Protein AF-A0A060CQA7-F1 (afdb_monomer)

Organism: NCBI:txid668992

Solvent-accessible surface area (backbone atoms only — not comparable to full-atom values): 5865 Å² total; per-r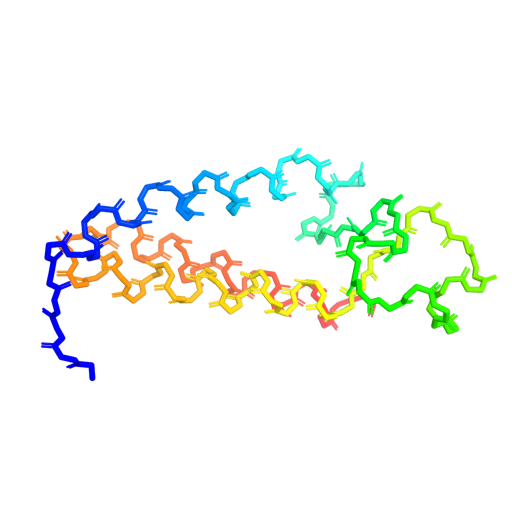esidue (Å²): 127,94,70,63,59,68,61,48,64,68,47,46,62,63,51,51,54,54,54,48,50,44,69,72,73,27,29,89,87,68,78,70,55,40,36,43,80,47,48,80,77,71,75,49,66,89,41,75,83,49,77,86,49,74,66,40,75,42,71,65,60,42,48,52,51,27,52,48,26,43,50,51,14,55,49,26,47,75,74,69,37,54,72,57,15,53,52,26,42,48,52,19,51,52,40,56,51,50,67,72,75,110

Structure (mmCIF, N/CA/C/O backbone):
data_AF-A0A060CQA7-F1
#
_entry.id   AF-A0A060CQA7-F1
#
loop_
_atom_site.group_PDB
_atom_site.id
_atom_site.type_symbol
_atom_site.label_atom_id
_atom_site.label_alt_id
_atom_site.label_comp_id
_atom_site.label_asym_id
_atom_site.label_entity_id
_atom_site.label_seq_id
_atom_site.pdbx_PDB_ins_code
_atom_site.Cartn_x
_atom_site.Cartn_y
_atom_site.Cartn_z
_atom_site.occupancy
_atom_site.B_iso_or_equiv
_atom_site.auth_seq_id
_atom_site.auth_comp_id
_atom_site.auth_asym_id
_atom_site.auth_atom_id
_atom_site.pdbx_PDB_model_num
ATOM 1 N N . MET A 1 1 ? 0.256 1.495 22.043 1.00 55.81 1 MET A N 1
ATOM 2 C CA . MET A 1 1 ? -0.564 2.492 21.334 1.00 55.81 1 MET A CA 1
ATOM 3 C C . MET A 1 1 ? -1.351 3.215 22.400 1.00 55.81 1 MET A C 1
ATOM 5 O O . MET A 1 1 ? -1.873 2.541 23.278 1.00 55.81 1 MET A O 1
ATOM 9 N N . ASP A 1 2 ? -1.339 4.540 22.385 1.00 68.81 2 ASP A N 1
ATOM 10 C CA . ASP A 1 2 ? -2.152 5.387 23.274 1.00 68.81 2 ASP A CA 1
ATOM 11 C C . ASP A 1 2 ? -3.663 5.133 23.122 1.00 68.81 2 ASP A C 1
ATOM 13 O O . ASP A 1 2 ? -4.416 5.428 24.045 1.00 68.81 2 ASP A O 1
ATOM 17 N N . GLY A 1 3 ? -4.085 4.487 22.027 1.00 68.69 3 GLY A N 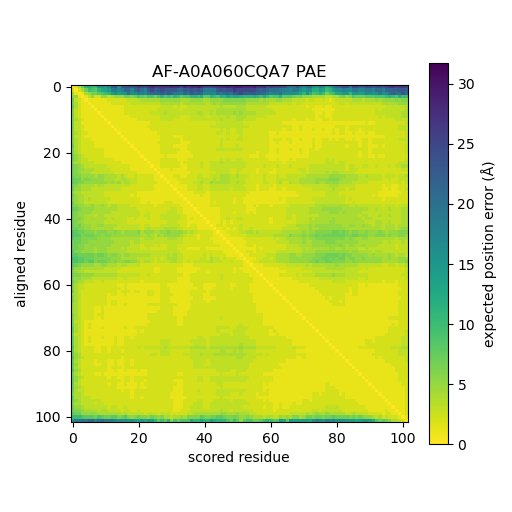1
ATOM 18 C CA . GLY A 1 3 ? -5.446 3.978 21.860 1.00 68.69 3 GLY A CA 1
ATOM 19 C C . GLY A 1 3 ? -6.439 5.075 21.498 1.00 68.69 3 GLY A C 1
ATOM 20 O O . GLY A 1 3 ? -7.619 4.946 21.822 1.00 68.69 3 GLY A O 1
ATOM 21 N N . ASP A 1 4 ? -5.962 6.146 20.856 1.00 92.19 4 ASP A N 1
ATOM 22 C CA . ASP A 1 4 ? -6.789 7.256 20.392 1.00 92.19 4 ASP A CA 1
ATOM 23 C C . ASP A 1 4 ? -7.764 6.789 19.301 1.00 92.19 4 ASP A C 1
ATOM 25 O O . ASP A 1 4 ? -7.455 6.735 18.108 1.00 92.19 4 ASP A O 1
ATOM 29 N N . ARG A 1 5 ? -8.954 6.381 19.745 1.00 94.12 5 ARG A N 1
ATOM 30 C CA . ARG A 1 5 ? -9.997 5.841 18.877 1.00 94.12 5 ARG A CA 1
ATOM 31 C C . ARG A 1 5 ? -10.536 6.895 17.913 1.00 94.12 5 ARG A C 1
ATOM 33 O O . ARG A 1 5 ? -10.856 6.535 16.788 1.00 94.12 5 ARG A O 1
ATOM 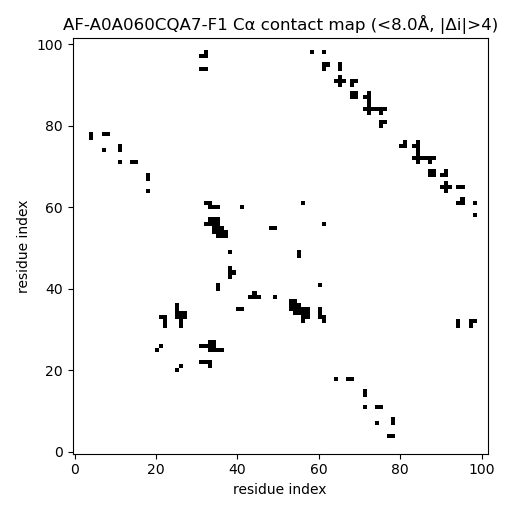40 N N . GLU A 1 6 ? -10.608 8.158 18.327 1.00 95.88 6 GLU A N 1
ATOM 41 C CA . GLU A 1 6 ? -11.122 9.250 17.491 1.00 95.88 6 GLU A CA 1
ATOM 42 C C . GLU A 1 6 ? -10.187 9.497 16.301 1.00 95.88 6 GLU A C 1
ATOM 44 O O . GLU A 1 6 ? -10.637 9.538 15.156 1.00 95.88 6 GLU A O 1
ATOM 49 N N . PHE A 1 7 ? -8.873 9.519 16.546 1.00 96.19 7 PHE A N 1
ATOM 50 C CA . PHE A 1 7 ? -7.877 9.593 15.474 1.00 96.19 7 PHE A CA 1
ATOM 51 C C . PHE A 1 7 ? -7.981 8.414 14.494 1.00 96.19 7 PHE A C 1
ATOM 53 O O . PHE A 1 7 ? -7.886 8.588 13.277 1.00 96.19 7 PHE A O 1
ATOM 60 N N . LEU A 1 8 ? -8.188 7.198 15.006 1.00 96.38 8 LEU A N 1
ATOM 61 C CA . LEU A 1 8 ? -8.347 6.019 14.156 1.00 96.38 8 LEU A CA 1
ATOM 62 C C . LEU A 1 8 ? -9.619 6.081 13.301 1.00 96.38 8 LEU A C 1
ATOM 64 O O . LEU A 1 8 ? -9.567 5.688 12.137 1.00 96.38 8 LEU A O 1
ATOM 68 N N . GLU A 1 9 ? -10.730 6.588 13.839 1.00 96.94 9 GLU A N 1
ATOM 69 C CA . GLU A 1 9 ? -11.962 6.809 13.071 1.00 96.94 9 G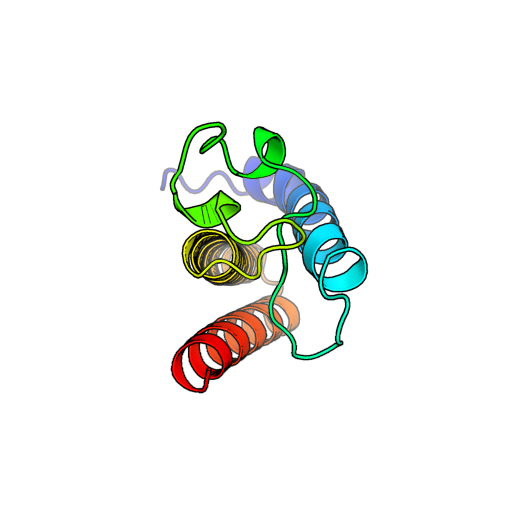LU A CA 1
ATOM 70 C C . GLU A 1 9 ? -11.755 7.832 11.949 1.00 96.94 9 GLU A C 1
ATOM 72 O O . GLU A 1 9 ? -12.203 7.601 10.825 1.00 96.94 9 GLU A O 1
ATOM 77 N N . GLU A 1 10 ? -11.033 8.923 12.221 1.00 97.94 10 GLU A N 1
ATOM 78 C CA . GLU A 1 10 ? -10.705 9.940 11.216 1.00 97.94 10 GLU A CA 1
ATOM 79 C C . GLU A 1 10 ? -9.825 9.371 10.092 1.00 97.94 10 GLU A C 1
ATOM 81 O O . GLU A 1 10 ? -10.053 9.639 8.908 1.00 97.94 10 GLU A O 1
ATOM 86 N N . MET A 1 11 ? -8.826 8.561 10.451 1.00 97.88 11 MET A N 1
ATOM 87 C CA . MET A 1 11 ? -7.801 8.095 9.517 1.00 97.88 11 MET A CA 1
ATOM 88 C C . MET A 1 11 ? -8.164 6.828 8.743 1.00 97.88 11 MET A C 1
ATOM 90 O O . MET A 1 11 ? -7.602 6.609 7.667 1.00 97.88 11 MET A O 1
ATOM 94 N N . TYR A 1 12 ? -9.077 5.995 9.251 1.00 98.12 12 TYR A N 1
ATOM 95 C CA . TYR A 1 12 ? -9.372 4.684 8.667 1.00 98.12 12 TYR A CA 1
ATOM 96 C C . TYR A 1 12 ? -9.782 4.777 7.193 1.00 98.12 12 TYR A C 1
ATOM 98 O O . TYR A 1 12 ? -9.126 4.226 6.309 1.00 98.12 12 TYR A O 1
ATOM 106 N N . GLU A 1 13 ? -10.834 5.538 6.918 1.00 98.38 13 GLU A N 1
ATOM 107 C CA . GLU A 1 13 ? -11.440 5.637 5.594 1.00 98.38 13 GLU A CA 1
ATOM 108 C C . GLU A 1 13 ? -10.508 6.304 4.543 1.00 98.38 13 GLU A C 1
ATOM 110 O O . GLU A 1 13 ? -10.408 5.804 3.417 1.00 98.38 13 GLU A O 1
ATOM 115 N N . PRO A 1 14 ? -9.736 7.366 4.859 1.00 98.69 14 PRO A N 1
ATOM 116 C CA . PRO A 1 14 ? -8.662 7.845 3.985 1.00 98.69 14 PRO A CA 1
ATOM 117 C C . PRO A 1 14 ? -7.627 6.779 3.600 1.00 98.69 14 PRO A C 1
ATOM 119 O O . PRO A 1 14 ? -7.259 6.692 2.425 1.00 98.69 14 PRO A O 1
ATOM 122 N N . ILE A 1 15 ? -7.175 5.957 4.554 1.00 98.56 15 ILE A N 1
ATOM 123 C CA . ILE A 1 15 ? -6.186 4.900 4.290 1.00 98.56 15 ILE A CA 1
ATOM 124 C C . ILE A 1 15 ? -6.811 3.782 3.447 1.00 98.56 15 ILE A C 1
ATOM 126 O O . ILE A 1 15 ? -6.169 3.301 2.515 1.00 98.56 15 ILE A O 1
ATOM 130 N N . VAL A 1 16 ? -8.072 3.417 3.703 1.00 98.75 16 VAL A N 1
ATOM 131 C CA . VAL A 1 16 ? -8.820 2.446 2.885 1.00 98.75 16 VAL A CA 1
ATOM 132 C C . VAL A 1 16 ? -8.869 2.882 1.421 1.00 98.75 16 VAL A C 1
ATOM 134 O O . VAL A 1 16 ? -8.556 2.088 0.533 1.00 98.75 16 VAL A O 1
ATOM 137 N N . ARG A 1 17 ? -9.217 4.144 1.140 1.00 98.69 17 ARG A N 1
ATOM 138 C CA . ARG A 1 17 ? -9.244 4.659 -0.240 1.00 98.69 17 ARG A CA 1
ATOM 139 C C . ARG A 1 17 ? -7.871 4.646 -0.896 1.00 98.69 17 ARG A C 1
ATOM 141 O O . ARG A 1 17 ? -7.767 4.315 -2.074 1.00 98.69 17 ARG A O 1
ATOM 148 N N . TRP A 1 18 ? -6.829 4.995 -0.145 1.00 98.50 18 TRP A N 1
ATOM 149 C CA . TRP A 1 18 ? -5.463 4.964 -0.655 1.00 98.50 18 TRP A CA 1
ATOM 150 C C . TRP A 1 18 ? -5.016 3.539 -1.005 1.00 98.50 18 TRP A C 1
ATOM 152 O O . TRP A 1 18 ? -4.486 3.316 -2.092 1.00 98.50 18 TRP A O 1
ATOM 162 N N . ASN A 1 19 ? -5.298 2.569 -0.133 1.00 98.31 19 ASN A N 1
ATOM 163 C CA . ASN A 1 19 ? -5.001 1.164 -0.387 1.00 98.31 19 ASN A CA 1
ATOM 164 C C . ASN A 1 19 ? -5.755 0.640 -1.619 1.00 98.31 19 ASN A C 1
ATOM 166 O O . ASN A 1 19 ? -5.149 0.053 -2.513 1.00 98.31 19 ASN A O 1
ATOM 170 N N . ARG A 1 20 ? -7.063 0.921 -1.713 1.00 97.88 20 ARG A N 1
ATOM 171 C CA . ARG A 1 20 ? -7.891 0.525 -2.864 1.00 97.88 20 ARG A CA 1
ATOM 172 C C . ARG A 1 20 ? -7.375 1.097 -4.177 1.00 97.88 20 ARG A C 1
ATOM 174 O O . ARG A 1 20 ? -7.316 0.368 -5.157 1.00 97.88 20 ARG A O 1
ATOM 181 N N . TRP A 1 21 ? -6.945 2.358 -4.193 1.00 98.06 21 TRP A N 1
ATOM 182 C CA . TRP A 1 21 ? -6.374 2.956 -5.399 1.00 98.06 21 TRP A CA 1
ATOM 183 C C . TRP A 1 21 ? -5.159 2.172 -5.915 1.00 98.06 21 TRP A C 1
ATOM 185 O O . TRP A 1 21 ? -5.051 1.951 -7.118 1.00 98.06 21 TRP A O 1
ATOM 195 N N . TRP A 1 22 ? -4.277 1.698 -5.027 1.00 98.00 22 TRP A N 1
ATOM 196 C CA . TRP A 1 22 ? -3.164 0.839 -5.439 1.00 98.00 22 TRP A CA 1
ATOM 197 C C . TRP A 1 22 ? -3.664 -0.453 -6.082 1.00 98.00 22 TRP A C 1
ATOM 199 O O . TRP A 1 22 ? -3.313 -0.720 -7.228 1.00 98.00 22 TRP A O 1
ATOM 209 N N . LEU A 1 23 ? -4.533 -1.186 -5.379 1.00 96.31 23 LEU A N 1
ATOM 210 C CA . LEU A 1 23 ? -5.063 -2.477 -5.832 1.00 96.31 23 LEU A CA 1
ATOM 211 C C . LEU A 1 23 ? -5.874 -2.382 -7.135 1.00 96.31 23 LEU A C 1
ATOM 213 O O . LEU A 1 23 ? -5.923 -3.336 -7.898 1.00 96.31 23 LEU A O 1
ATOM 217 N N . GLU A 1 24 ? -6.542 -1.256 -7.384 1.00 96.44 24 GLU A N 1
ATOM 218 C CA . GLU A 1 24 ? -7.410 -1.082 -8.553 1.00 96.44 24 GLU A CA 1
ATOM 219 C C . GLU A 1 24 ? -6.686 -0.490 -9.765 1.00 96.44 24 GLU A C 1
ATOM 221 O O . GLU A 1 24 ? -7.111 -0.721 -10.895 1.00 96.44 24 GLU A O 1
ATOM 226 N N . GLN A 1 25 ? -5.649 0.325 -9.552 1.00 96.88 25 GLN A N 1
ATOM 227 C CA . GLN A 1 25 ? -5.026 1.107 -10.629 1.00 96.88 25 GLN A CA 1
ATOM 228 C C . GLN A 1 25 ? -3.616 0.639 -10.998 1.00 96.88 25 GLN A C 1
ATOM 230 O O . GLN A 1 25 ? -3.098 1.067 -12.030 1.00 96.88 25 GLN A O 1
ATOM 235 N N . ASN A 1 26 ? -2.982 -0.198 -10.171 1.00 97.50 26 ASN A N 1
ATOM 236 C CA . ASN A 1 26 ? -1.568 -0.550 -10.325 1.00 97.50 26 ASN A CA 1
ATOM 237 C C . ASN A 1 26 ? -1.314 -2.062 -10.417 1.00 97.50 26 ASN A C 1
ATOM 239 O O . ASN A 1 26 ? -0.164 -2.464 -10.375 1.00 97.50 26 ASN A O 1
ATOM 243 N N . ASP A 1 27 ? -2.350 -2.883 -10.58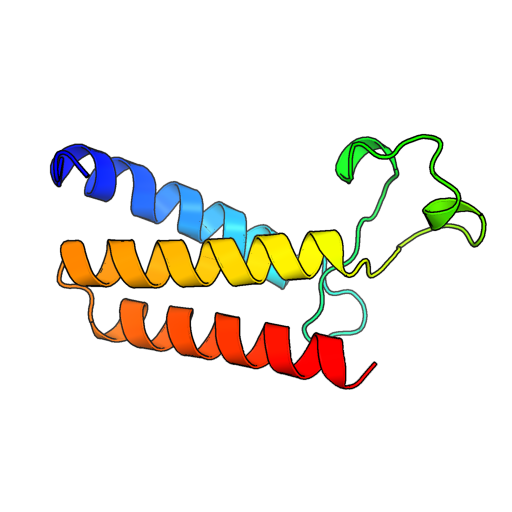3 1.00 96.88 27 ASP A N 1
ATOM 244 C CA . ASP A 1 27 ? -2.252 -4.312 -10.915 1.00 96.88 27 ASP A CA 1
ATOM 245 C C . ASP A 1 27 ? -2.662 -4.489 -12.390 1.00 96.88 27 ASP A C 1
ATOM 247 O O . ASP A 1 27 ? -3.846 -4.615 -12.715 1.00 96.88 27 ASP A O 1
ATOM 251 N N . ARG A 1 28 ? -1.706 -4.339 -13.321 1.00 94.12 28 ARG A N 1
ATOM 252 C CA . ARG A 1 28 ? -2.014 -4.243 -14.763 1.00 94.12 28 ARG A CA 1
ATOM 253 C C . ARG A 1 28 ? -2.344 -5.581 -15.404 1.00 94.12 28 ARG A C 1
ATOM 255 O O . ARG A 1 28 ? -3.116 -5.606 -16.365 1.00 94.12 28 ARG A O 1
ATOM 262 N N . ASP A 1 29 ? -1.733 -6.659 -14.932 1.00 94.00 29 ASP A N 1
ATOM 263 C CA . ASP A 1 29 ? -1.963 -8.008 -15.441 1.00 94.00 29 ASP A CA 1
ATOM 264 C C . ASP A 1 29 ? -3.065 -8.755 -14.663 1.00 94.00 29 ASP A C 1
ATOM 266 O O . ASP A 1 29 ? -3.536 -9.802 -15.118 1.00 94.00 29 ASP A O 1
ATOM 270 N N . GLY A 1 30 ? -3.554 -8.179 -13.559 1.00 95.25 30 GLY A N 1
ATOM 271 C CA . GLY A 1 30 ? -4.633 -8.726 -12.743 1.00 95.25 30 GLY A CA 1
ATOM 272 C C . GLY A 1 30 ? -4.182 -9.910 -11.891 1.00 95.25 30 GLY A C 1
ATOM 273 O O . GLY A 1 30 ? -5.019 -10.724 -11.476 1.00 95.25 30 GLY A O 1
ATOM 274 N N . ASN A 1 31 ? -2.873 -10.058 -11.676 1.00 95.12 31 ASN A N 1
ATOM 275 C CA . ASN A 1 31 ? -2.300 -11.172 -10.941 1.00 95.12 31 ASN A CA 1
ATOM 276 C C . ASN A 1 31 ? -2.363 -10.969 -9.419 1.00 95.12 31 ASN A C 1
ATOM 278 O O . ASN A 1 31 ? -1.994 -11.882 -8.679 1.00 95.12 31 ASN A O 1
ATOM 282 N N . GLY A 1 32 ? -2.890 -9.835 -8.939 1.00 95.94 32 GLY A N 1
ATOM 283 C CA . GLY A 1 32 ? -3.045 -9.471 -7.529 1.00 95.94 32 GLY A CA 1
ATOM 284 C C . GLY A 1 32 ? -1.798 -8.913 -6.856 1.00 95.94 32 GLY A C 1
ATOM 285 O O . GLY A 1 32 ? -1.788 -8.822 -5.624 1.00 95.94 32 GLY A O 1
ATOM 286 N N . LEU A 1 33 ? -0.777 -8.560 -7.630 1.00 98.00 33 LEU A N 1
ATOM 287 C CA . LEU A 1 33 ? 0.412 -7.850 -7.194 1.00 98.00 33 LEU A CA 1
ATOM 288 C C . LEU A 1 33 ? 0.478 -6.505 -7.919 1.00 98.00 33 LEU A C 1
ATOM 290 O O . LEU A 1 33 ? 0.194 -6.371 -9.104 1.00 98.00 33 LEU A O 1
ATOM 294 N N . CYS A 1 34 ? 0.807 -5.468 -7.161 1.00 98.25 34 CYS A N 1
ATOM 295 C CA . CYS A 1 34 ? 0.901 -4.120 -7.686 1.00 98.25 34 CYS A CA 1
ATOM 296 C C . CYS A 1 34 ? 2.283 -3.860 -8.282 1.00 98.25 34 CYS A C 1
ATOM 298 O O . CYS A 1 34 ? 3.305 -4.377 -7.822 1.00 98.25 34 CYS A O 1
ATOM 300 N N . GLU A 1 35 ? 2.311 -2.939 -9.233 1.00 97.81 35 GLU A N 1
ATOM 301 C CA . GLU A 1 35 ? 3.494 -2.502 -9.943 1.00 97.81 35 GLU A CA 1
ATOM 302 C C . GLU A 1 35 ? 3.767 -1.019 -9.687 1.00 97.81 35 GLU A C 1
ATOM 304 O O . GLU A 1 35 ? 2.861 -0.180 -9.637 1.00 97.81 35 GLU A O 1
ATOM 309 N N . TYR A 1 36 ? 5.042 -0.648 -9.635 1.00 97.69 36 TYR A N 1
ATOM 310 C CA . TYR A 1 36 ? 5.413 0.743 -9.818 1.00 97.69 36 TYR A CA 1
ATOM 311 C C . TYR A 1 36 ? 5.402 1.110 -11.304 1.00 97.69 36 TYR A C 1
ATOM 313 O O . TYR A 1 36 ? 6.091 0.508 -12.130 1.00 97.69 36 TYR A O 1
ATOM 321 N N . GLY A 1 37 ? 4.667 2.172 -11.639 1.00 95.69 37 GLY A N 1
ATOM 322 C CA . GLY A 1 37 ? 4.631 2.730 -12.992 1.00 95.69 37 GLY A CA 1
ATOM 323 C C . GLY A 1 37 ? 5.768 3.703 -13.323 1.00 95.69 37 GLY A C 1
ATOM 324 O O . GLY A 1 37 ? 5.898 4.084 -14.485 1.00 95.69 37 GLY A O 1
ATOM 325 N N . HIS A 1 38 ? 6.546 4.143 -12.326 1.00 95.62 38 HIS A N 1
ATOM 326 C CA . HIS A 1 38 ? 7.633 5.113 -12.490 1.00 95.62 38 HIS A CA 1
ATOM 327 C C . HIS A 1 38 ? 8.666 5.025 -11.342 1.00 95.62 38 HIS A C 1
ATOM 329 O O . HIS A 1 38 ? 8.237 4.873 -10.195 1.00 95.62 38 HIS A O 1
ATOM 335 N N . PRO A 1 39 ? 9.983 5.218 -11.596 1.00 95.31 39 PRO A N 1
ATOM 336 C CA . PRO A 1 39 ? 11.037 5.222 -10.575 1.00 95.31 39 PRO A CA 1
ATOM 337 C C . PRO A 1 39 ? 10.741 6.084 -9.353 1.00 95.31 39 PRO A C 1
ATOM 339 O O . PRO A 1 39 ? 10.795 5.614 -8.224 1.00 95.31 39 PRO A O 1
ATOM 342 N N . PHE A 1 40 ? 10.279 7.310 -9.589 1.00 95.75 40 PHE A N 1
ATOM 343 C CA . PHE A 1 40 ? 9.969 8.270 -8.521 1.00 95.75 40 PHE A CA 1
ATOM 344 C C . PHE A 1 40 ? 8.885 7.802 -7.542 1.00 95.75 40 PHE A C 1
ATOM 346 O O . PHE A 1 40 ? 8.777 8.342 -6.444 1.00 95.75 40 PHE A O 1
ATOM 353 N N . SER A 1 41 ? 8.058 6.825 -7.924 1.00 94.38 41 SER A N 1
ATOM 354 C CA . SER A 1 41 ? 7.032 6.272 -7.039 1.00 94.38 41 SER A CA 1
ATOM 355 C C . SER A 1 41 ? 7.586 5.246 -6.052 1.00 94.38 41 SER A C 1
ATOM 357 O O . SER A 1 41 ? 6.955 5.034 -5.019 1.00 94.38 41 SER A O 1
ATOM 359 N N . SER A 1 42 ? 8.742 4.635 -6.334 1.00 95.25 42 SER A N 1
ATOM 360 C CA . SER A 1 42 ? 9.390 3.699 -5.408 1.00 95.25 42 SER A CA 1
ATOM 361 C C . SER A 1 42 ? 10.314 4.386 -4.407 1.00 95.25 42 SER A C 1
ATOM 363 O O . SER A 1 42 ? 10.620 3.820 -3.362 1.00 95.25 42 SER A O 1
ATOM 365 N N . GLY A 1 43 ? 10.785 5.599 -4.721 1.00 95.75 43 GLY A N 1
ATOM 366 C CA . GLY A 1 43 ? 11.861 6.253 -3.973 1.00 95.75 43 GLY A CA 1
ATOM 367 C C . GLY A 1 43 ? 13.238 5.614 -4.204 1.00 95.75 43 GLY A C 1
ATOM 368 O O . GLY A 1 43 ? 14.174 5.887 -3.454 1.00 95.75 43 GLY A O 1
ATOM 369 N N . LEU A 1 44 ? 13.362 4.763 -5.228 1.00 95.00 44 LEU A N 1
ATOM 370 C CA . LEU A 1 44 ? 14.572 4.036 -5.615 1.00 95.00 44 LEU A CA 1
ATOM 371 C C . LEU A 1 44 ? 15.000 4.428 -7.039 1.00 95.00 44 LEU A C 1
ATOM 373 O O . LEU A 1 44 ? 15.226 3.559 -7.879 1.00 95.00 44 LEU A O 1
ATOM 377 N N . ASP A 1 45 ? 15.064 5.729 -7.317 1.00 94.19 45 ASP A N 1
ATOM 37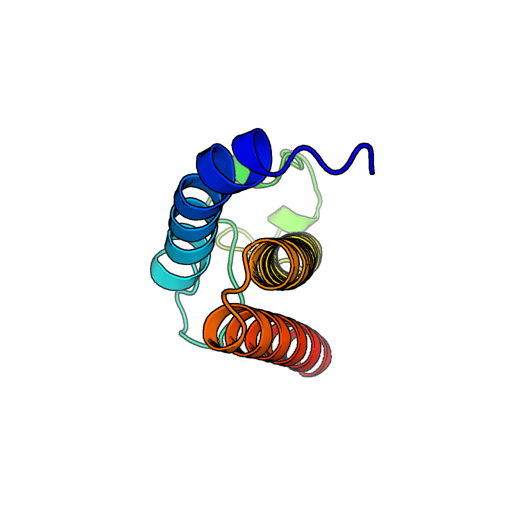8 C CA . ASP A 1 45 ? 15.120 6.296 -8.675 1.00 94.19 45 ASP A CA 1
ATOM 379 C C . ASP A 1 45 ? 16.278 5.767 -9.541 1.00 94.19 45 ASP A C 1
ATOM 381 O O . ASP A 1 45 ? 16.076 5.479 -10.718 1.00 94.19 45 ASP A O 1
ATOM 385 N N . ASP A 1 46 ? 17.459 5.572 -8.943 1.00 95.00 46 ASP A N 1
ATOM 386 C CA . ASP A 1 46 ? 18.678 5.083 -9.612 1.00 95.00 46 ASP A CA 1
ATOM 387 C C . ASP A 1 46 ? 18.986 3.602 -9.290 1.00 95.00 46 ASP A C 1
ATOM 389 O O . ASP A 1 46 ? 20.128 3.144 -9.385 1.00 95.00 46 ASP A O 1
ATOM 393 N N . SER A 1 47 ? 17.990 2.837 -8.835 1.00 96.94 47 SER A N 1
ATOM 394 C CA . SER A 1 47 ? 18.170 1.423 -8.488 1.00 96.94 47 SER A CA 1
ATOM 395 C C . SER A 1 47 ? 18.288 0.527 -9.730 1.00 96.94 47 SER A C 1
ATOM 397 O O . SER A 1 47 ? 17.500 0.695 -10.663 1.00 96.94 47 SER A O 1
ATOM 399 N N . PRO A 1 48 ? 19.145 -0.519 -9.707 1.00 96.56 48 PRO A N 1
ATOM 400 C CA . PRO A 1 48 ? 19.182 -1.559 -10.744 1.00 96.56 48 PRO A CA 1
ATOM 401 C C . PRO A 1 48 ? 17.846 -2.283 -10.964 1.00 96.56 48 PRO A C 1
ATOM 403 O O . PRO A 1 48 ? 17.667 -2.964 -11.970 1.00 96.56 48 PRO A O 1
ATOM 406 N N . LEU A 1 49 ? 16.890 -2.129 -10.039 1.00 95.19 49 LEU A N 1
ATOM 407 C CA . LEU A 1 49 ? 15.503 -2.567 -10.210 1.00 95.19 49 LEU A CA 1
ATOM 408 C C . LEU A 1 49 ? 14.908 -2.107 -11.557 1.00 95.19 49 LEU A C 1
ATOM 410 O O . LEU A 1 49 ? 14.102 -2.819 -12.147 1.00 95.19 49 LEU A O 1
ATOM 414 N N . TRP A 1 50 ? 15.336 -0.944 -12.053 1.00 96.50 50 TRP A N 1
ATOM 415 C CA . TRP A 1 50 ? 14.830 -0.315 -13.274 1.00 96.50 50 TRP A CA 1
ATOM 416 C C . TRP A 1 50 ? 15.609 -0.667 -14.543 1.00 96.50 50 TRP A C 1
ATOM 418 O O . TRP A 1 50 ? 15.216 -0.234 -15.627 1.00 96.50 50 TRP A O 1
ATOM 428 N N . ASP A 1 51 ? 16.681 -1.460 -14.449 1.00 96.56 51 ASP A N 1
ATOM 429 C CA . ASP A 1 51 ? 17.552 -1.777 -15.592 1.00 96.56 51 ASP A CA 1
ATOM 430 C C . ASP A 1 51 ? 16.800 -2.492 -16.730 1.00 96.56 51 ASP A C 1
ATOM 432 O O . ASP A 1 51 ? 17.228 -2.449 -17.885 1.00 96.56 51 ASP A O 1
ATOM 436 N N . GLN A 1 52 ? 15.674 -3.144 -16.415 1.00 95.25 52 GLN A N 1
ATOM 437 C CA . GLN A 1 52 ? 14.810 -3.841 -17.377 1.00 95.25 52 GLN A CA 1
ATOM 438 C C . GLN A 1 52 ? 13.575 -3.028 -17.812 1.00 95.25 52 GLN A C 1
ATOM 440 O O . GLN A 1 52 ? 12.763 -3.519 -18.594 1.00 95.25 52 GLN A O 1
ATOM 445 N N . GLY A 1 53 ? 13.446 -1.773 -17.370 1.00 94.56 53 GLY A N 1
ATOM 446 C CA . GLY A 1 53 ? 12.355 -0.873 -17.747 1.00 94.56 53 GLY A CA 1
ATOM 447 C C . GLY A 1 53 ? 11.196 -0.823 -16.748 1.00 94.56 53 GLY A C 1
ATOM 448 O O . GLY A 1 53 ? 11.354 -1.123 -15.571 1.00 94.56 53 GLY A O 1
ATOM 449 N N . MET A 1 54 ? 10.036 -0.362 -17.226 1.00 94.25 54 MET A N 1
ATOM 450 C CA . MET A 1 54 ? 8.802 -0.158 -16.455 1.00 94.25 54 MET A CA 1
ATOM 451 C C . MET A 1 54 ? 7.611 -0.819 -17.171 1.00 94.25 54 MET A C 1
ATOM 453 O O . MET A 1 54 ? 7.615 -0.859 -18.407 1.00 94.25 54 MET A O 1
ATOM 457 N N . PRO A 1 55 ? 6.539 -1.209 -16.456 1.00 96.31 55 PRO A N 1
ATOM 458 C CA . PRO A 1 55 ? 6.370 -1.151 -14.998 1.00 96.31 55 PRO A CA 1
ATOM 459 C C . PRO A 1 55 ? 7.197 -2.235 -14.283 1.00 96.31 55 PRO A C 1
ATOM 461 O O . PRO A 1 55 ? 7.719 -3.133 -14.939 1.00 96.31 55 PRO A O 1
ATOM 464 N N . VAL A 1 56 ? 7.335 -2.137 -12.957 1.00 96.75 56 VAL A N 1
ATOM 465 C CA . VAL A 1 56 ? 8.008 -3.168 -12.149 1.00 96.75 56 VAL A CA 1
ATOM 466 C C . VAL A 1 56 ? 7.105 -3.623 -11.011 1.00 96.75 56 VAL A C 1
ATOM 468 O O . VAL A 1 56 ? 6.789 -2.839 -10.116 1.00 96.75 56 VAL A O 1
ATOM 471 N N . GLU A 1 57 ? 6.736 -4.900 -11.029 1.00 96.88 57 GLU A N 1
ATOM 472 C CA . GLU A 1 57 ? 6.174 -5.607 -9.881 1.00 96.88 57 GLU A CA 1
ATOM 473 C C . GLU A 1 57 ? 7.302 -5.900 -8.891 1.00 96.88 57 GLU A C 1
ATOM 475 O O . GLU A 1 57 ? 8.112 -6.809 -9.080 1.00 96.88 57 GLU A O 1
ATOM 480 N N . SER A 1 58 ? 7.423 -5.060 -7.867 1.00 95.62 58 SER A N 1
ATOM 481 C CA . SER A 1 58 ? 8.530 -5.149 -6.925 1.00 95.62 58 SER A CA 1
ATOM 482 C C . SER A 1 58 ? 8.082 -5.768 -5.593 1.00 95.62 58 SER A C 1
ATOM 484 O O . SER A 1 58 ? 6.959 -5.525 -5.126 1.00 95.62 58 SER A O 1
ATOM 486 N N . PRO A 1 59 ? 8.940 -6.580 -4.944 1.00 95.50 59 PRO A N 1
ATOM 487 C CA . PRO A 1 59 ? 8.585 -7.232 -3.686 1.00 95.50 59 PRO A CA 1
ATOM 488 C C . PRO A 1 59 ? 8.387 -6.230 -2.541 1.00 95.50 59 PRO A C 1
ATOM 490 O O . PRO A 1 59 ? 7.576 -6.468 -1.649 1.00 95.50 59 PRO A O 1
ATOM 493 N N . ASP A 1 60 ? 9.089 -5.095 -2.553 1.00 96.75 60 ASP A N 1
ATOM 494 C CA . ASP A 1 60 ? 8.960 -4.041 -1.544 1.00 96.75 60 ASP A CA 1
ATOM 495 C C . ASP A 1 60 ? 7.580 -3.367 -1.579 1.00 96.75 60 ASP A C 1
ATOM 497 O O . ASP A 1 60 ? 6.943 -3.270 -0.529 1.00 96.75 60 ASP A O 1
ATOM 501 N N . LEU A 1 61 ? 7.063 -2.999 -2.760 1.00 97.94 61 LEU A N 1
ATOM 502 C CA . LEU A 1 61 ? 5.723 -2.413 -2.905 1.00 97.94 61 LEU A CA 1
ATOM 503 C C . LEU A 1 61 ? 4.645 -3.326 -2.318 1.00 97.94 61 LEU A C 1
ATOM 505 O O . LEU A 1 61 ? 3.840 -2.910 -1.482 1.00 97.94 61 LEU A O 1
ATOM 509 N N . ASN A 1 62 ? 4.654 -4.588 -2.737 1.00 98.31 62 ASN A N 1
ATOM 510 C CA . ASN A 1 62 ? 3.661 -5.568 -2.317 1.00 98.31 62 ASN A CA 1
ATOM 511 C C . ASN A 1 62 ? 3.804 -5.928 -0.832 1.00 98.31 62 ASN A C 1
ATOM 513 O O . ASN A 1 62 ? 2.804 -6.082 -0.133 1.00 98.31 62 ASN A O 1
ATOM 517 N N . THR A 1 63 ? 5.027 -5.929 -0.295 1.00 98.25 63 THR A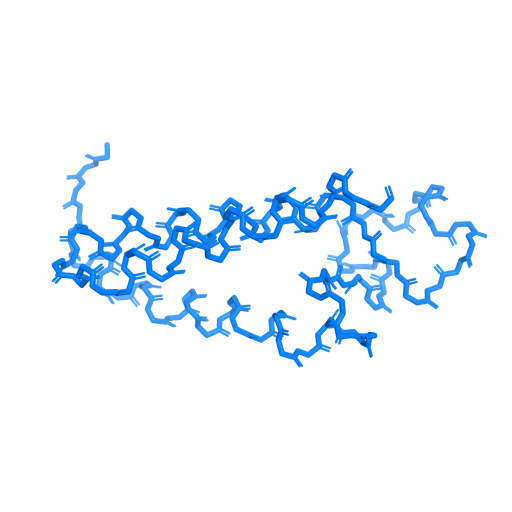 N 1
ATOM 518 C CA . THR A 1 63 ? 5.248 -6.052 1.153 1.00 98.25 63 THR A CA 1
ATOM 519 C C . THR A 1 63 ? 4.634 -4.871 1.913 1.00 98.25 63 THR A C 1
ATOM 521 O O . THR A 1 63 ? 3.944 -5.079 2.913 1.00 98.25 63 THR A O 1
ATOM 524 N N . TYR A 1 64 ? 4.812 -3.631 1.443 1.00 98.31 64 TYR A N 1
ATOM 525 C CA . TYR A 1 64 ? 4.207 -2.460 2.087 1.00 98.31 64 TYR A CA 1
ATOM 526 C C . TYR A 1 64 ? 2.677 -2.482 2.040 1.00 98.31 64 TYR A C 1
ATOM 528 O O . TYR A 1 64 ? 2.031 -2.145 3.036 1.00 98.31 64 TYR A O 1
ATOM 536 N N . LEU A 1 65 ? 2.085 -2.911 0.925 1.00 98.56 65 LEU A N 1
ATOM 537 C CA . LEU A 1 65 ? 0.634 -3.046 0.796 1.00 98.56 65 LEU A CA 1
ATOM 538 C C . LEU A 1 65 ? 0.081 -4.158 1.695 1.00 98.56 65 LEU A C 1
ATOM 540 O O . LEU A 1 65 ? -0.922 -3.935 2.378 1.00 98.56 65 LEU A O 1
ATOM 544 N N . ALA A 1 66 ? 0.757 -5.307 1.783 1.00 98.62 66 ALA A N 1
ATOM 545 C CA . ALA A 1 66 ? 0.398 -6.378 2.711 1.00 98.62 66 ALA A CA 1
ATOM 546 C C . ALA A 1 66 ? 0.435 -5.894 4.171 1.00 98.62 66 ALA A C 1
ATOM 548 O O . ALA A 1 66 ? -0.534 -6.091 4.913 1.00 98.62 66 ALA A O 1
ATOM 549 N N . MET A 1 67 ? 1.495 -5.180 4.568 1.00 98.69 67 MET A N 1
ATOM 550 C CA . MET A 1 67 ? 1.618 -4.583 5.904 1.00 98.69 67 MET A CA 1
ATOM 551 C C . MET A 1 67 ? 0.541 -3.527 6.181 1.00 98.69 67 MET A C 1
ATOM 553 O O . MET A 1 67 ? 0.001 -3.467 7.288 1.00 98.69 67 MET A O 1
ATOM 557 N N . GLN A 1 68 ? 0.203 -2.693 5.195 1.00 98.69 68 GLN A N 1
ATOM 558 C CA . GLN A 1 68 ? -0.863 -1.702 5.332 1.00 98.69 68 GLN A CA 1
ATOM 559 C C . GLN A 1 68 ? -2.226 -2.375 5.525 1.00 98.69 68 GLN A C 1
ATOM 561 O O . GLN A 1 68 ? -3.004 -1.925 6.364 1.00 98.69 68 GLN A O 1
ATOM 566 N N . MET A 1 69 ? -2.504 -3.470 4.813 1.00 98.81 69 MET A N 1
ATOM 567 C CA . MET A 1 69 ? -3.732 -4.245 5.006 1.00 98.81 69 MET A CA 1
ATOM 568 C C . MET A 1 69 ? -3.777 -4.908 6.390 1.00 98.81 69 MET A C 1
ATOM 570 O O . MET A 1 69 ? -4.819 -4.872 7.039 1.00 98.81 69 MET A O 1
ATOM 574 N N . GLU A 1 70 ? -2.660 -5.413 6.926 1.00 98.75 70 GLU A N 1
ATOM 575 C CA . GLU A 1 70 ? -2.635 -5.863 8.329 1.00 98.75 70 GLU A CA 1
ATOM 576 C C . GLU A 1 70 ? -2.920 -4.724 9.316 1.00 98.75 70 GLU A C 1
ATOM 578 O O . GLU A 1 70 ? -3.590 -4.925 10.332 1.00 98.75 70 GLU A O 1
ATOM 583 N N . ALA A 1 71 ? -2.388 -3.527 9.055 1.00 98.31 71 ALA A N 1
ATOM 584 C CA . ALA A 1 71 ? -2.647 -2.358 9.886 1.00 98.31 71 ALA A CA 1
ATOM 585 C C . ALA A 1 71 ? -4.125 -1.948 9.816 1.00 98.31 71 ALA A C 1
ATOM 587 O O . ALA A 1 71 ? -4.738 -1.729 10.858 1.00 98.31 71 ALA A O 1
ATOM 588 N N . LEU A 1 72 ? -4.723 -1.929 8.620 1.00 98.62 72 LEU A N 1
ATOM 589 C CA . LEU A 1 72 ? -6.156 -1.704 8.425 1.00 98.62 72 LEU A CA 1
ATOM 590 C C . LEU A 1 72 ? -7.003 -2.746 9.161 1.00 98.62 72 LEU A C 1
ATOM 592 O O . LEU A 1 72 ? -7.983 -2.367 9.794 1.00 98.62 72 LEU A O 1
ATOM 596 N N . ALA A 1 73 ? -6.606 -4.022 9.158 1.00 98.69 73 ALA A N 1
ATOM 597 C CA . ALA A 1 73 ? -7.295 -5.064 9.917 1.00 98.69 73 ALA A CA 1
ATOM 598 C C . ALA A 1 73 ? -7.279 -4.779 11.429 1.00 98.69 73 ALA A C 1
ATOM 600 O O . ALA A 1 73 ? -8.309 -4.849 12.099 1.00 98.69 73 ALA A O 1
ATOM 601 N N . LYS A 1 74 ? -6.114 -4.393 11.965 1.00 97.69 74 LYS A N 1
ATOM 602 C CA . LYS A 1 74 ? -5.949 -4.029 13.382 1.00 97.69 74 LYS A CA 1
ATOM 603 C C . LYS A 1 74 ? -6.775 -2.793 13.752 1.00 97.69 74 LYS A C 1
ATOM 605 O O . LYS A 1 74 ? -7.396 -2.779 14.811 1.00 97.69 74 LYS A O 1
ATOM 610 N N . ILE A 1 75 ? -6.802 -1.774 12.891 1.00 97.56 75 ILE A N 1
ATOM 611 C CA . ILE A 1 75 ? -7.612 -0.566 13.102 1.00 97.56 75 ILE A CA 1
ATOM 612 C C . ILE A 1 75 ? -9.102 -0.918 13.062 1.00 97.56 75 ILE A C 1
ATOM 614 O O . ILE A 1 75 ? -9.822 -0.574 13.992 1.00 97.56 75 ILE A O 1
ATOM 618 N N . ALA A 1 76 ? -9.551 -1.656 12.044 1.00 98.19 76 ALA A N 1
ATOM 619 C CA . ALA A 1 76 ? -10.938 -2.095 11.904 1.00 98.19 76 ALA A CA 1
ATOM 620 C C . ALA A 1 76 ? -11.424 -2.848 13.152 1.00 98.19 76 ALA A C 1
ATOM 622 O O . ALA A 1 76 ? -12.498 -2.547 13.670 1.00 98.19 76 ALA A O 1
ATOM 623 N N . HIS A 1 77 ? -10.592 -3.736 13.703 1.00 97.25 77 HIS A N 1
ATOM 624 C CA . HIS A 1 77 ? -10.884 -4.431 14.956 1.00 97.25 77 HIS A CA 1
ATOM 625 C C . HIS A 1 77 ? -11.070 -3.460 16.139 1.00 97.25 77 HIS A C 1
ATOM 627 O O . HIS A 1 77 ? -12.061 -3.542 16.859 1.00 97.25 77 HIS A O 1
ATOM 633 N N . VAL A 1 78 ? -10.176 -2.475 16.309 1.00 96.44 78 VAL A N 1
ATOM 634 C CA . VAL A 1 78 ? -10.309 -1.432 17.354 1.00 96.44 78 VAL A CA 1
ATOM 635 C C . VAL A 1 78 ? -11.582 -0.591 17.172 1.00 96.44 78 VAL A C 1
ATOM 637 O O . VAL A 1 78 ? -12.189 -0.144 18.150 1.00 96.44 78 VAL A O 1
ATOM 640 N N . LEU A 1 79 ? -12.011 -0.381 15.928 1.00 96.62 79 LEU A N 1
ATOM 641 C CA . LEU A 1 79 ? -13.229 0.358 15.606 1.00 96.62 79 LEU A CA 1
ATOM 642 C C . LEU A 1 79 ? -14.512 -0.477 15.742 1.00 96.62 79 LEU A C 1
ATOM 644 O O . LEU A 1 79 ? -15.591 0.114 15.783 1.00 96.62 79 LEU A O 1
ATOM 648 N N . GLY A 1 80 ? -14.416 -1.802 15.894 1.00 97.31 80 GLY A N 1
ATOM 649 C CA . GLY A 1 80 ? -15.559 -2.722 15.961 1.00 97.31 80 GLY A CA 1
ATOM 650 C C . GLY A 1 80 ? -16.101 -3.149 14.589 1.00 97.31 80 GLY A C 1
ATOM 651 O O . GLY A 1 80 ? -17.237 -3.609 14.494 1.00 97.31 80 GLY A O 1
ATOM 652 N N . LEU A 1 81 ? -15.307 -2.984 13.529 1.00 98.19 81 LEU A N 1
ATOM 653 C CA . LEU A 1 81 ? -15.623 -3.331 12.140 1.00 98.19 81 LEU A CA 1
ATOM 654 C C . LEU A 1 81 ? -15.082 -4.732 11.803 1.00 98.19 81 LEU A C 1
ATOM 656 O O . LEU A 1 81 ? -14.172 -4.880 10.990 1.00 98.19 81 LEU A O 1
ATOM 660 N N . GLU A 1 82 ? -15.603 -5.767 12.463 1.00 98.50 82 GLU A N 1
ATOM 661 C CA . GLU A 1 82 ? -15.006 -7.116 12.416 1.00 98.50 82 GLU A CA 1
ATOM 662 C C . GLU A 1 82 ? -15.008 -7.749 11.014 1.00 98.50 82 GLU A C 1
ATOM 664 O O . GLU A 1 82 ? -14.021 -8.375 10.626 1.00 98.50 82 GLU A O 1
ATOM 669 N N . ASP A 1 83 ? -16.058 -7.527 10.216 1.00 98.69 83 ASP A N 1
ATOM 670 C CA . ASP A 1 83 ? -16.118 -8.026 8.833 1.00 98.69 83 ASP A CA 1
ATOM 671 C C . ASP A 1 83 ? -15.004 -7.412 7.965 1.00 98.69 83 ASP A C 1
ATOM 673 O O . ASP A 1 83 ? -14.377 -8.094 7.150 1.00 98.69 83 ASP A O 1
ATOM 677 N N . GLU A 1 84 ? -14.721 -6.119 8.156 1.00 98.62 84 GLU A N 1
ATOM 678 C CA . GLU A 1 84 ? -13.626 -5.443 7.459 1.00 98.62 84 GLU A CA 1
ATOM 679 C C . GLU A 1 84 ? -12.269 -5.901 7.992 1.00 98.62 84 GLU A C 1
ATOM 681 O O . GLU A 1 84 ? -11.342 -6.102 7.207 1.00 98.62 84 GLU A O 1
ATOM 686 N N . ALA A 1 85 ? -12.147 -6.119 9.305 1.00 98.69 85 ALA A N 1
ATOM 687 C CA . ALA A 1 85 ? -10.930 -6.641 9.913 1.00 98.69 85 ALA A CA 1
ATOM 688 C C . ALA A 1 85 ? -10.540 -8.000 9.312 1.00 98.69 85 ALA A C 1
ATOM 690 O O . ALA A 1 85 ? -9.391 -8.192 8.901 1.00 98.69 85 ALA A O 1
ATOM 691 N N . GLU A 1 86 ? -11.503 -8.917 9.187 1.00 98.81 86 GLU A N 1
ATOM 692 C CA . GLU A 1 86 ? -11.282 -10.221 8.563 1.00 98.81 86 GLU A CA 1
ATOM 693 C C . GLU A 1 86 ? -10.943 -10.087 7.070 1.00 98.81 86 GLU A C 1
ATOM 695 O O . GLU A 1 86 ? -10.000 -10.719 6.584 1.00 98.81 86 GLU A O 1
ATOM 700 N N . ALA A 1 87 ? -11.670 -9.237 6.337 1.00 98.69 87 ALA A N 1
ATOM 701 C CA . ALA A 1 87 ? -11.436 -9.021 4.912 1.00 98.69 87 ALA A CA 1
ATOM 702 C C . ALA A 1 87 ? -10.025 -8.478 4.629 1.00 98.69 87 ALA A C 1
ATOM 704 O O . ALA A 1 87 ? -9.348 -8.968 3.721 1.00 98.69 87 ALA A O 1
ATOM 705 N N . TRP A 1 88 ? -9.557 -7.504 5.414 1.00 98.75 88 TRP A N 1
ATOM 706 C CA . TRP A 1 88 ? -8.205 -6.958 5.288 1.00 98.75 88 TRP A CA 1
ATOM 707 C C . TRP A 1 88 ? -7.128 -7.981 5.649 1.00 98.75 88 TRP A C 1
ATOM 709 O O . TRP A 1 88 ? -6.141 -8.107 4.921 1.00 98.75 88 TRP A O 1
ATOM 719 N N . GLY A 1 89 ? -7.338 -8.763 6.713 1.00 98.75 89 GLY A N 1
ATOM 720 C CA . GLY A 1 89 ? -6.430 -9.848 7.087 1.00 98.75 89 GLY A CA 1
ATOM 721 C C . GLY A 1 89 ? -6.289 -10.895 5.980 1.00 98.75 89 GLY A C 1
ATOM 722 O O . GLY A 1 89 ? -5.176 -11.299 5.642 1.00 98.75 89 GLY A O 1
ATOM 723 N N . ARG A 1 90 ? -7.404 -11.279 5.349 1.00 98.75 90 ARG A N 1
ATOM 724 C CA . ARG A 1 90 ? -7.406 -12.224 4.225 1.00 98.75 90 ARG A CA 1
ATOM 725 C C . ARG A 1 90 ? -6.656 -11.677 3.012 1.00 98.75 90 ARG A C 1
ATOM 727 O O . ARG A 1 90 ? -5.794 -12.369 2.483 1.00 98.75 90 ARG A O 1
ATOM 734 N N . LYS A 1 91 ? -6.924 -10.429 2.615 1.00 98.31 91 LYS A N 1
ATOM 735 C CA . LYS A 1 91 ? -6.230 -9.784 1.486 1.00 98.31 91 LYS A CA 1
ATOM 736 C C . LYS A 1 91 ? -4.720 -9.670 1.712 1.00 98.31 91 LYS A C 1
ATOM 738 O O . LYS A 1 91 ? -3.950 -9.896 0.785 1.00 98.31 91 LYS A O 1
ATOM 743 N N . SER A 1 92 ? -4.294 -9.357 2.938 1.00 98.69 92 SER A N 1
ATOM 744 C CA . SER A 1 92 ? -2.872 -9.328 3.299 1.00 98.69 92 SER A CA 1
ATOM 745 C C . SER A 1 92 ? -2.203 -10.697 3.128 1.00 98.69 92 SER A C 1
ATOM 747 O O . SER A 1 92 ? -1.151 -10.809 2.489 1.00 98.69 92 SER A O 1
ATOM 749 N N . ALA A 1 93 ? -2.849 -11.754 3.626 1.00 98.50 93 ALA A N 1
ATOM 750 C CA . ALA A 1 93 ? -2.357 -13.120 3.484 1.00 98.50 93 ALA A CA 1
ATOM 751 C C . ALA A 1 93 ? -2.305 -13.569 2.013 1.00 98.50 93 ALA A C 1
ATOM 753 O O . ALA A 1 93 ? -1.304 -14.140 1.588 1.00 98.50 93 ALA A O 1
ATOM 754 N N . GLU A 1 94 ? -3.342 -13.266 1.226 1.00 98.12 94 GLU A N 1
ATOM 755 C CA . GLU A 1 94 ? -3.398 -13.573 -0.209 1.00 98.12 94 GLU A CA 1
ATOM 756 C C . GLU A 1 94 ? -2.262 -12.895 -0.986 1.00 98.12 94 GLU A C 1
ATOM 758 O O . GLU A 1 94 ? -1.592 -13.552 -1.780 1.00 98.12 94 GLU A O 1
ATOM 763 N N . MET A 1 95 ? -2.001 -11.607 -0.742 1.00 98.06 95 MET A N 1
ATOM 764 C CA . MET A 1 95 ? -0.897 -10.884 -1.385 1.00 98.06 95 MET A CA 1
ATOM 765 C C . MET A 1 95 ? 0.466 -11.469 -0.995 1.00 98.06 95 MET A C 1
ATOM 767 O O . MET A 1 95 ? 1.327 -11.668 -1.850 1.00 98.06 95 MET A O 1
ATOM 771 N N . THR A 1 96 ? 0.647 -11.807 0.285 1.00 97.88 96 THR A N 1
ATOM 772 C CA . THR A 1 96 ? 1.878 -12.448 0.777 1.00 97.88 96 THR A CA 1
ATOM 773 C C . THR A 1 96 ? 2.105 -13.801 0.112 1.00 97.88 96 THR A C 1
ATOM 775 O O . THR A 1 96 ? 3.229 -14.125 -0.260 1.00 97.88 96 THR A O 1
ATOM 778 N N . GLN A 1 97 ? 1.040 -14.584 -0.062 1.00 97.81 97 GLN A N 1
ATOM 779 C CA . GLN A 1 97 ? 1.106 -15.859 -0.758 1.00 97.81 97 GLN A CA 1
ATOM 780 C C . GLN A 1 97 ? 1.495 -15.678 -2.228 1.00 97.81 97 GLN A C 1
ATOM 782 O O . GLN A 1 97 ? 2.423 -16.343 -2.677 1.00 97.81 97 GLN A O 1
ATOM 787 N N . ARG A 1 98 ? 0.848 -14.752 -2.948 1.00 96.88 98 ARG A N 1
ATOM 788 C CA . ARG A 1 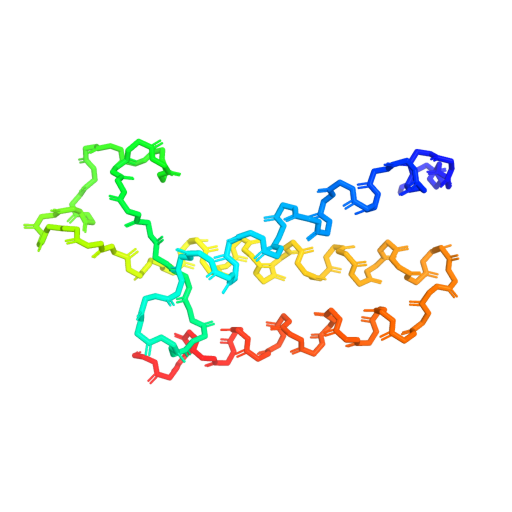98 ? 1.145 -14.482 -4.364 1.00 96.88 98 ARG A CA 1
ATOM 789 C C . ARG A 1 98 ? 2.608 -14.106 -4.576 1.00 96.88 98 ARG A C 1
ATOM 791 O O . ARG A 1 98 ? 3.242 -14.686 -5.443 1.00 96.88 98 ARG A O 1
ATOM 798 N N . MET A 1 99 ? 3.178 -13.247 -3.725 1.00 96.69 99 MET A N 1
ATOM 799 C CA . MET A 1 99 ? 4.603 -12.884 -3.796 1.00 96.69 99 MET A CA 1
ATOM 800 C C . MET A 1 99 ? 5.561 -14.083 -3.679 1.00 96.69 99 MET A 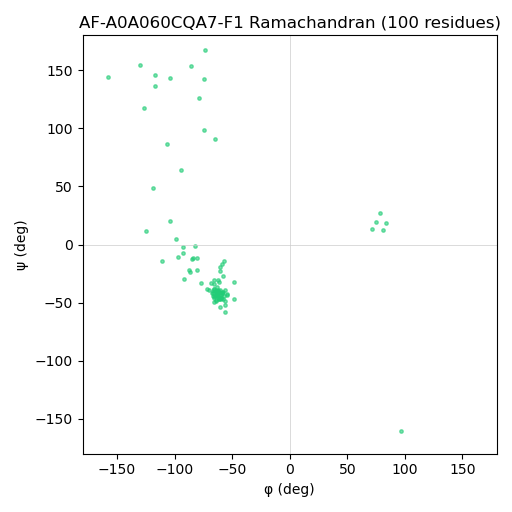C 1
ATOM 802 O O . MET A 1 99 ? 6.684 -14.005 -4.164 1.00 96.69 99 MET A O 1
ATOM 806 N N . MET A 1 100 ? 5.164 -15.171 -3.008 1.00 94.94 100 MET A N 1
ATOM 807 C CA . MET A 1 100 ? 5.991 -16.381 -2.877 1.00 94.94 100 MET A CA 1
ATOM 808 C C . MET A 1 100 ? 5.853 -17.342 -4.066 1.00 94.94 100 MET A C 1
ATOM 810 O O . MET A 1 100 ? 6.615 -18.305 -4.152 1.00 94.94 100 MET A O 1
ATOM 814 N N . GLU A 1 101 ? 4.861 -17.129 -4.931 1.00 92.56 101 GLU A N 1
ATOM 815 C CA . GLU A 1 101 ? 4.544 -17.992 -6.074 1.00 92.56 101 GLU A CA 1
ATOM 816 C C . GLU A 1 101 ? 5.158 -17.492 -7.395 1.00 92.56 101 GLU A C 1
ATOM 818 O O . GLU A 1 101 ? 5.153 -18.249 -8.370 1.00 92.56 101 GLU A O 1
ATOM 823 N N . VAL A 1 102 ? 5.691 -16.262 -7.418 1.00 77.75 102 VAL A N 1
ATOM 824 C CA . VAL A 1 102 ? 6.341 -15.628 -8.585 1.00 77.75 102 VAL A CA 1
ATOM 825 C C . VAL A 1 102 ? 7.805 -16.040 -8.738 1.00 77.75 102 VAL A C 1
ATOM 827 O O . VAL A 1 102 ? 8.515 -16.157 -7.712 1.00 77.75 102 VAL A O 1
#

pLDDT: mean 95.91, std 6.09, range [55.81, 98.81]

Foldseek 3Di:
DPLPLVVLVVVLVVLVVVLVCQQPPAPPVNLLAGWAAALVVVVNRPDCQCVVHDTGRDPVRLLVSLVSLQVSLVSCVSNVNNVSNVVSPVSSVVSVVSSVVD

Sequence (102 aa):
MDGDREFLEEMYEPIVRWNRWWLEQNDRDGNGLCEYGHPFSSGLDDSPLWDQGMPVESPDLNTYLAMQMEALAKIAHVLGLEDEAEAWGRKSAEMTQRMMEV

Nearest PDB structures (foldseek):
  3d3i-assembly1_A  TM=9.118E-01  e=6.015E-03  Escherichia coli K-12
  8f6q-assembly1_A  TM=8.940E-01  e=4.629E+00  synthetic construct
  6lkp-assembly1_C  TM=9.308E-01  e=9.207E+00  Leptolyngbya sp. O-77
  1moj-assembly1_A  TM=9.241E-01  e=9.749E+00  Halobacterium salinarum
  8auw-assembly1_D  TM=4.484E-01  e=5.191E+00  Homo sapiens

Mean predicted aligned error: 2.97 Å

Secondary structure (DSSP, 8-state):
----HHHHHHHHHHHHHHHHHHHHHS-SSSSS--EESSHHHHT-TT-GGGTT-S-EE-HHHHHHHHHHHHHHHHHHHHHT-HHHHHHHHHHHHHHHHHHHH-

InterPro domains:
  IPR008928 Six-hairpin glycosidase superfamily [SSF48208] (2-101)
  IPR012341 Six-hairpin glycosidase-like superfamily [G3DSA:1.50.10.10] (1-102)
  IPR054491 Mannosylglycerate hydrolase MGH1-like, glycoside hydrolase domain [PF22422] (1-100)

Radius of gyration: 15.1 Å; Cα contacts (8 Å, |Δi|>4): 102; chains: 1; bounding box: 35×28×41 Å